Protein AF-A0A8J8C4L1-F1 (afdb_monomer_lite)

pLDDT: mean 90.94, std 10.23, range [51.0, 98.06]

Foldseek 3Di:
DDDDDPCRVCVPPDPVVSVVVVVCPVVFDWDWDDDPNDIDTDTDDDDDDDDDDDDDDDDD

Radius of gyration: 14.88 Å; chains: 1; bounding box: 30×25×35 Å

Secondary structure (DSSP, 8-state):
-PPPPHHHHTTTS-HHHHHHHHHHHHHSPPEEEEETTEEEEE------SSPPP-PPPS--

Sequence (60 aa):
MTRKSFNDIYENVPSDQKDRLQTFRSTHPYTTLDREDVTWEYISCGKGEEPLVLLPGGIR

Structure (mmCIF, N/CA/C/O backbone):
data_AF-A0A8J8C4L1-F1
#
_entry.id   AF-A0A8J8C4L1-F1
#
loop_
_atom_site.group_PDB
_atom_site.id
_atom_site.type_symbol
_atom_site.label_atom_id
_atom_site.label_alt_id
_atom_site.label_comp_id
_atom_site.label_asym_id
_atom_site.label_entity_id
_atom_site.label_seq_id
_atom_site.pdbx_PDB_ins_code
_atom_site.Cartn_x
_atom_site.Cartn_y
_atom_site.Cartn_z
_atom_site.occupancy
_atom_site.B_iso_or_equiv
_atom_site.auth_seq_id
_atom_site.auth_comp_id
_atom_site.auth_asym_id
_atom_site.auth_atom_id
_atom_site.pdbx_PDB_model_num
ATOM 1 N N . MET A 1 1 ? -19.183 -8.955 -16.124 1.00 57.25 1 MET A N 1
ATOM 2 C CA . MET A 1 1 ? -18.085 -8.060 -16.553 1.00 57.25 1 MET A CA 1
ATOM 3 C C . MET A 1 1 ? -16.766 -8.764 -16.290 1.00 57.25 1 MET A C 1
ATOM 5 O O . MET A 1 1 ? -16.573 -9.247 -15.183 1.00 57.25 1 MET A O 1
ATOM 9 N N . THR A 1 2 ? -15.894 -8.877 -17.288 1.00 74.50 2 THR A N 1
ATOM 10 C CA . THR A 1 2 ? -14.562 -9.479 -17.122 1.00 74.50 2 THR A CA 1
ATOM 11 C C . THR A 1 2 ? -13.656 -8.492 -16.388 1.00 74.50 2 THR A C 1
ATOM 13 O O . THR A 1 2 ? -13.555 -7.335 -16.796 1.00 74.50 2 THR A O 1
ATOM 16 N N . ARG A 1 3 ? -13.017 -8.917 -15.293 1.00 84.88 3 ARG A N 1
ATOM 17 C CA . ARG A 1 3 ? -12.052 -8.088 -14.557 1.00 84.88 3 ARG A CA 1
ATOM 18 C C . ARG A 1 3 ? -10.843 -7.825 -15.460 1.00 84.88 3 ARG A C 1
ATOM 20 O O . ARG A 1 3 ? -10.179 -8.774 -15.862 1.00 84.88 3 ARG A O 1
ATOM 27 N N . LYS A 1 4 ? -10.571 -6.555 -15.778 1.00 90.19 4 LYS A N 1
ATOM 28 C CA . LYS A 1 4 ? -9.364 -6.160 -16.522 1.00 90.19 4 LYS A CA 1
ATOM 29 C C . LYS A 1 4 ? -8.108 -6.522 -15.724 1.00 90.19 4 LYS A C 1
ATOM 31 O O . LYS A 1 4 ? -8.106 -6.402 -14.493 1.00 90.19 4 LYS A O 1
ATOM 36 N N . SER A 1 5 ? -7.054 -6.959 -16.411 1.00 93.31 5 SER A N 1
ATOM 37 C CA . SER A 1 5 ? -5.763 -7.224 -15.776 1.00 93.31 5 SER A CA 1
ATOM 38 C C . SER A 1 5 ? -5.054 -5.914 -15.411 1.00 93.31 5 SER A C 1
ATOM 40 O O . SER A 1 5 ? -5.406 -4.840 -15.898 1.00 93.31 5 SER A O 1
ATOM 42 N N . PHE A 1 6 ? -4.029 -5.987 -14.556 1.00 92.12 6 PHE A N 1
ATOM 43 C CA . PHE A 1 6 ? -3.196 -4.823 -14.233 1.00 92.12 6 PHE A CA 1
ATOM 44 C C . PHE A 1 6 ? -2.609 -4.183 -15.501 1.00 92.12 6 PHE A C 1
ATOM 46 O O . PHE A 1 6 ? -2.656 -2.966 -15.655 1.00 92.12 6 PHE A O 1
ATOM 53 N N . ASN A 1 7 ? -2.103 -5.002 -16.425 1.00 93.25 7 ASN A N 1
ATOM 54 C CA . ASN A 1 7 ? -1.493 -4.508 -17.655 1.00 93.25 7 ASN A CA 1
ATOM 55 C C . ASN A 1 7 ? -2.515 -3.831 -18.572 1.00 93.25 7 ASN A C 1
ATOM 57 O O . ASN A 1 7 ? -2.173 -2.817 -19.170 1.00 93.25 7 ASN A O 1
ATOM 61 N N . ASP A 1 8 ? -3.759 -4.321 -18.609 1.00 95.00 8 ASP A N 1
ATOM 62 C CA . ASP A 1 8 ? -4.832 -3.707 -19.404 1.00 95.00 8 ASP A CA 1
ATOM 63 C C . ASP A 1 8 ? -5.271 -2.359 -18.815 1.00 95.00 8 ASP A C 1
ATOM 65 O O . ASP A 1 8 ? -5.598 -1.427 -19.541 1.00 95.00 8 ASP A O 1
ATOM 69 N N . ILE A 1 9 ? -5.307 -2.245 -17.482 1.00 93.94 9 ILE A N 1
ATOM 70 C CA . ILE A 1 9 ? -5.698 -1.002 -16.795 1.00 93.94 9 ILE A CA 1
ATOM 71 C C . ILE A 1 9 ? -4.632 0.079 -16.990 1.00 93.94 9 ILE A C 1
ATOM 73 O O . ILE A 1 9 ? -4.962 1.250 -17.166 1.00 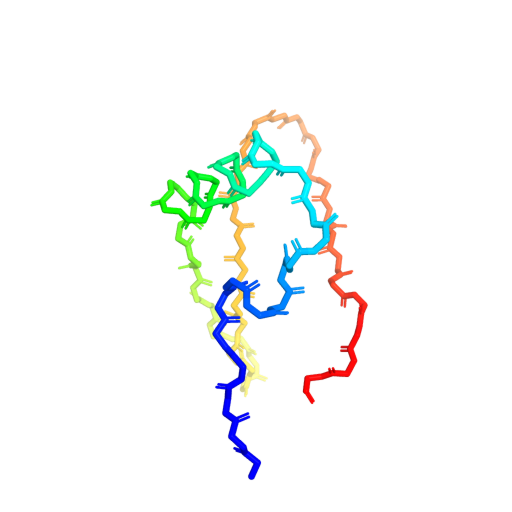93.94 9 ILE A O 1
ATOM 77 N N . TYR A 1 10 ? -3.358 -0.309 -16.954 1.00 94.38 10 TYR A N 1
ATOM 78 C CA . TYR A 1 10 ? -2.225 0.610 -17.010 1.00 94.38 10 TYR A CA 1
ATOM 79 C C . TYR A 1 10 ? -1.482 0.543 -18.347 1.00 94.38 10 TYR A C 1
ATOM 81 O O . TYR A 1 10 ? -0.284 0.807 -18.379 1.00 94.38 10 TYR A O 1
ATOM 89 N N . GLU A 1 11 ? -2.142 0.178 -19.449 1.00 96.38 11 GLU A N 1
ATOM 90 C CA . GLU A 1 11 ? -1.485 -0.076 -20.742 1.00 96.38 11 GLU A CA 1
ATOM 91 C C . GLU A 1 11 ? -0.600 1.108 -21.188 1.00 96.38 11 GLU A C 1
ATOM 93 O O . GLU A 1 11 ? 0.571 0.908 -21.509 1.00 96.38 11 GLU A O 1
ATOM 98 N N . ASN A 1 12 ? -1.111 2.337 -21.036 1.00 97.19 12 ASN A N 1
ATOM 99 C CA . ASN A 1 12 ? -0.492 3.588 -21.490 1.00 97.19 12 ASN A CA 1
ATOM 100 C C . ASN A 1 12 ? 0.427 4.257 -20.450 1.00 97.19 12 ASN A C 1
ATOM 102 O O . ASN A 1 12 ? 0.917 5.362 -20.676 1.00 97.19 12 ASN A O 1
ATOM 106 N N . VAL A 1 13 ? 0.641 3.632 -19.291 1.00 96.25 13 VAL A N 1
ATOM 107 C CA . VAL A 1 13 ? 1.523 4.174 -18.245 1.00 96.25 13 VAL A CA 1
ATOM 108 C C . VAL A 1 13 ? 2.979 3.784 -18.547 1.00 96.25 13 VAL A C 1
ATOM 110 O O . VAL A 1 13 ? 3.217 2.640 -18.935 1.00 96.25 13 VAL A O 1
ATOM 113 N N . PRO A 1 14 ? 3.973 4.674 -18.368 1.00 98.06 14 PRO A N 1
ATOM 114 C CA . PRO A 1 14 ? 5.389 4.316 -18.483 1.00 98.06 14 PRO A CA 1
ATOM 115 C C . PRO A 1 14 ? 5.790 3.144 -17.570 1.00 98.06 14 PRO A C 1
ATOM 117 O O . PRO A 1 14 ? 5.261 2.994 -16.466 1.00 98.06 14 PRO A O 1
ATOM 120 N N . SER A 1 15 ? 6.717 2.293 -18.021 1.00 95.75 15 SER A N 1
ATOM 121 C CA . SER A 1 15 ? 7.088 1.060 -17.304 1.00 95.75 15 SER A CA 1
ATOM 122 C C . SER A 1 15 ? 7.661 1.328 -15.912 1.00 95.75 15 SER A C 1
ATOM 124 O O . SER A 1 15 ? 7.256 0.676 -14.956 1.00 95.75 15 SER A O 1
ATOM 126 N N . ASP A 1 16 ? 8.503 2.350 -15.768 1.00 97.62 16 ASP A N 1
ATOM 127 C CA . ASP A 1 16 ? 9.089 2.761 -14.488 1.00 97.62 16 ASP A CA 1
ATOM 128 C C . ASP A 1 16 ? 8.018 3.141 -13.450 1.00 97.62 16 ASP A C 1
ATOM 130 O O . ASP A 1 16 ? 8.145 2.846 -12.260 1.00 97.62 16 ASP A O 1
ATOM 134 N N . GLN A 1 17 ? 6.916 3.750 -13.891 1.00 97.31 17 GLN A N 1
ATOM 135 C CA . GLN A 1 17 ? 5.794 4.087 -13.016 1.00 97.31 17 GLN A CA 1
ATOM 136 C C . GLN A 1 17 ? 4.964 2.854 -12.641 1.00 97.31 17 GLN A C 1
ATOM 138 O O . GLN A 1 17 ? 4.520 2.754 -11.493 1.00 97.31 17 GLN A O 1
ATOM 143 N N . LYS A 1 18 ? 4.784 1.892 -13.562 1.00 97.19 18 LYS A N 1
ATOM 144 C CA . LYS A 1 18 ? 4.143 0.600 -13.248 1.00 97.19 18 LYS A CA 1
ATOM 145 C C . LYS A 1 18 ? 4.943 -0.151 -12.187 1.00 97.19 18 LYS A C 1
ATOM 147 O O . LYS A 1 18 ? 4.352 -0.599 -11.205 1.00 97.19 18 LYS A O 1
ATOM 152 N N . ASP A 1 19 ? 6.263 -0.211 -12.342 1.00 97.00 19 ASP A N 1
ATOM 153 C CA . ASP A 1 19 ? 7.167 -0.896 -11.414 1.00 97.00 19 ASP A CA 1
ATOM 154 C C . ASP A 1 19 ? 7.126 -0.253 -10.022 1.00 97.00 19 ASP A C 1
ATOM 156 O O . ASP A 1 19 ? 7.005 -0.944 -9.003 1.00 97.00 19 ASP A O 1
ATOM 160 N N . ARG A 1 20 ? 7.128 1.087 -9.962 1.00 96.88 20 ARG A N 1
ATOM 161 C CA . ARG A 1 20 ? 6.961 1.838 -8.706 1.00 96.88 20 ARG A CA 1
ATOM 162 C C . ARG A 1 20 ? 5.615 1.557 -8.043 1.00 96.88 20 ARG A C 1
ATOM 164 O O . ARG A 1 20 ? 5.577 1.345 -6.834 1.00 96.88 20 ARG A O 1
ATOM 171 N N . LEU A 1 21 ? 4.522 1.525 -8.807 1.00 94.69 21 LEU A N 1
ATOM 172 C CA . LEU A 1 21 ? 3.189 1.232 -8.274 1.00 94.69 21 LEU A CA 1
ATOM 173 C C . LEU A 1 21 ? 3.080 -0.207 -7.752 1.00 94.69 21 LEU A C 1
ATOM 175 O O . LEU A 1 21 ? 2.503 -0.432 -6.687 1.00 94.69 21 LEU A O 1
ATOM 179 N N . GLN A 1 22 ? 3.630 -1.179 -8.481 1.00 94.56 22 GLN A N 1
ATOM 180 C CA . GLN A 1 22 ? 3.662 -2.577 -8.043 1.00 94.56 22 GLN A CA 1
ATOM 181 C C . GLN A 1 22 ? 4.474 -2.733 -6.757 1.00 94.56 22 GLN A C 1
ATOM 183 O O . GLN A 1 22 ? 3.989 -3.335 -5.800 1.00 94.56 22 GLN A O 1
ATOM 188 N N . THR A 1 23 ? 5.658 -2.122 -6.710 1.00 96.19 23 THR A N 1
ATOM 189 C CA . THR A 1 23 ? 6.522 -2.113 -5.522 1.00 96.19 23 THR A CA 1
ATOM 190 C C . THR A 1 23 ? 5.831 -1.446 -4.336 1.00 96.19 23 THR A C 1
ATOM 192 O O . THR A 1 23 ? 5.862 -1.969 -3.225 1.00 96.19 23 THR A O 1
ATOM 195 N N . PHE A 1 24 ? 5.156 -0.314 -4.551 1.00 94.25 24 PHE A N 1
ATOM 196 C CA . PHE A 1 24 ? 4.392 0.352 -3.498 1.00 94.25 24 PHE A CA 1
ATOM 197 C C . PHE A 1 24 ? 3.306 -0.572 -2.932 1.00 94.25 24 PHE A C 1
ATOM 199 O O . PHE A 1 24 ? 3.247 -0.765 -1.722 1.00 94.25 24 PHE A O 1
ATOM 206 N N . ARG A 1 25 ? 2.499 -1.205 -3.793 1.00 91.75 25 ARG A N 1
ATOM 207 C CA . ARG A 1 25 ? 1.416 -2.109 -3.368 1.00 91.75 25 ARG A CA 1
ATOM 208 C C . ARG A 1 25 ? 1.909 -3.380 -2.673 1.00 91.75 25 ARG A C 1
ATOM 210 O O . ARG A 1 25 ? 1.204 -3.882 -1.807 1.00 91.75 25 ARG A O 1
ATOM 217 N N . SER A 1 26 ? 3.081 -3.910 -3.033 1.00 94.12 26 SER A N 1
ATOM 218 C CA . SER A 1 26 ? 3.641 -5.101 -2.374 1.00 94.12 26 SER A CA 1
ATOM 219 C C . SER A 1 26 ? 4.257 -4.793 -1.009 1.00 94.12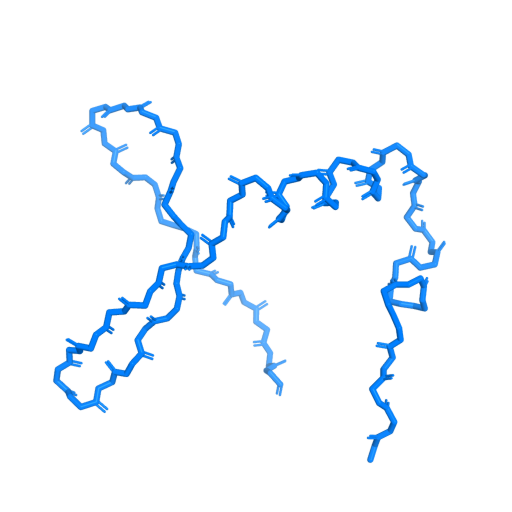 26 SER A C 1
ATOM 221 O O . SER A 1 26 ? 4.263 -5.652 -0.132 1.00 94.12 26 SER A O 1
ATOM 223 N N . THR A 1 27 ? 4.755 -3.570 -0.819 1.00 95.50 27 THR A N 1
ATOM 224 C CA . THR A 1 27 ? 5.402 -3.127 0.428 1.00 95.50 27 THR A CA 1
ATOM 225 C C . THR A 1 27 ? 4.447 -2.442 1.405 1.00 95.50 27 THR A C 1
ATOM 227 O O . THR A 1 27 ? 4.774 -2.320 2.582 1.00 95.50 27 THR A O 1
ATOM 230 N N . HIS A 1 28 ? 3.260 -2.039 0.945 1.00 94.69 28 HIS A N 1
ATOM 231 C CA . HIS A 1 28 ? 2.237 -1.372 1.748 1.00 94.69 28 HIS A CA 1
ATOM 232 C C . HIS A 1 28 ? 0.905 -2.134 1.660 1.00 94.69 28 HIS A C 1
ATOM 234 O O . HIS A 1 28 ? -0.012 -1.694 0.959 1.00 94.69 28 HIS A O 1
ATOM 240 N N . PRO A 1 29 ? 0.795 -3.304 2.319 1.00 92.81 29 PRO A N 1
ATOM 241 C CA . PRO A 1 29 ? -0.451 -4.058 2.349 1.00 92.81 29 PRO A CA 1
ATOM 242 C C . PRO A 1 29 ? -1.564 -3.251 3.028 1.00 92.81 29 PRO A C 1
ATOM 244 O O . PRO A 1 29 ? -1.306 -2.411 3.893 1.00 92.81 29 PRO A O 1
ATOM 247 N N . TYR A 1 30 ? -2.809 -3.522 2.638 1.00 93.62 30 TYR A N 1
ATOM 248 C CA . TYR A 1 30 ? -3.968 -2.930 3.295 1.00 93.62 30 TYR A CA 1
ATOM 249 C C . TYR A 1 30 ? -4.065 -3.386 4.751 1.00 93.62 30 TYR A C 1
ATOM 251 O O . TYR A 1 30 ? -3.894 -4.563 5.070 1.00 93.62 30 TYR A O 1
ATOM 259 N N . THR A 1 31 ? -4.413 -2.438 5.608 1.00 94.25 31 THR A N 1
ATOM 260 C CA . THR A 1 31 ? -4.904 -2.660 6.961 1.00 94.25 31 THR A CA 1
ATOM 261 C C . THR A 1 31 ? -6.425 -2.642 6.938 1.00 94.25 31 THR A C 1
ATOM 263 O O . THR A 1 31 ? -7.037 -1.841 6.225 1.00 94.25 31 THR A O 1
ATOM 266 N N . THR A 1 32 ? -7.026 -3.504 7.752 1.00 95.88 32 THR A N 1
ATOM 267 C CA . THR A 1 32 ? -8.473 -3.579 7.942 1.00 95.88 32 THR A CA 1
ATOM 268 C C . THR A 1 32 ? -8.841 -3.091 9.339 1.00 95.88 32 THR A C 1
ATOM 270 O O . THR A 1 32 ? -8.159 -3.428 10.308 1.00 95.88 32 THR A O 1
ATOM 273 N N . LEU A 1 33 ? -9.903 -2.294 9.448 1.00 95.12 33 LEU A 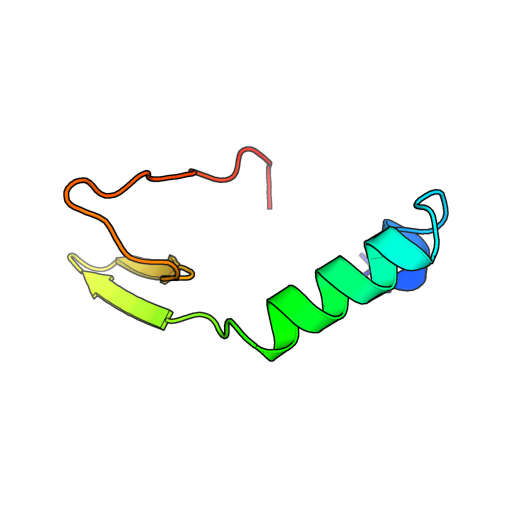N 1
ATOM 274 C CA . LEU A 1 33 ? -10.434 -1.800 10.719 1.00 95.12 33 LEU A CA 1
ATOM 275 C C . LEU A 1 33 ? -11.960 -1.871 10.718 1.00 95.12 33 LEU A C 1
ATOM 277 O O . LEU A 1 33 ? -12.603 -1.211 9.908 1.00 95.12 33 LEU A O 1
ATOM 281 N N . ASP A 1 34 ? -12.531 -2.608 11.667 1.00 96.31 34 ASP A N 1
ATOM 282 C CA . ASP A 1 34 ? -13.977 -2.652 11.880 1.00 96.31 34 ASP A CA 1
ATOM 283 C C . ASP A 1 34 ? -14.404 -1.561 12.867 1.00 96.31 34 ASP A C 1
ATOM 285 O O . ASP A 1 34 ? -13.912 -1.487 14.001 1.00 96.31 34 ASP A O 1
ATOM 289 N N . ARG A 1 35 ? -15.324 -0.691 12.441 1.00 95.19 35 ARG A N 1
ATOM 290 C CA . ARG A 1 35 ? -15.866 0.381 13.279 1.00 95.19 35 ARG A CA 1
ATOM 291 C C . ARG A 1 35 ? -17.310 0.686 12.905 1.00 95.19 35 ARG A C 1
ATOM 293 O O . ARG A 1 35 ? -17.575 0.995 11.752 1.00 95.19 35 ARG A O 1
ATOM 300 N N . GLU A 1 36 ? -18.204 0.651 13.896 1.00 91.69 36 GLU A N 1
ATOM 301 C CA . GLU A 1 36 ? -19.620 1.038 13.744 1.00 91.69 36 GLU A CA 1
ATOM 302 C C . GLU A 1 36 ? -20.277 0.360 12.529 1.00 91.69 36 GLU A C 1
ATOM 304 O O . GLU A 1 36 ? -20.815 1.013 11.643 1.00 91.69 36 GLU A O 1
ATOM 309 N N . ASP A 1 37 ? -20.154 -0.971 12.477 1.00 94.56 37 ASP A N 1
ATOM 310 C CA . ASP A 1 37 ? -20.675 -1.843 11.414 1.00 94.56 37 ASP A CA 1
ATOM 311 C C . ASP A 1 37 ? -20.091 -1.600 10.007 1.00 94.56 37 ASP A C 1
ATOM 313 O O . ASP A 1 37 ? -20.583 -2.145 9.017 1.00 94.56 37 ASP A O 1
ATOM 317 N N . VAL A 1 38 ? -18.997 -0.835 9.905 1.00 94.69 38 VAL A N 1
ATOM 318 C CA . VAL A 1 38 ? -18.255 -0.604 8.661 1.00 94.69 38 VAL A CA 1
ATOM 319 C C . VAL A 1 38 ? -16.846 -1.183 8.762 1.00 94.69 38 VAL A C 1
ATOM 321 O O . VAL A 1 38 ? -16.068 -0.825 9.648 1.00 94.69 38 VAL A O 1
ATOM 324 N N . THR A 1 39 ? -16.492 -2.035 7.801 1.00 94.62 39 THR A N 1
ATOM 325 C CA . THR A 1 39 ? -15.118 -2.500 7.595 1.00 94.62 39 THR A CA 1
ATOM 326 C C . THR A 1 39 ? -14.377 -1.527 6.683 1.00 94.62 39 THR A C 1
ATOM 328 O O . THR A 1 39 ? -14.716 -1.359 5.509 1.00 94.62 39 THR A O 1
ATOM 331 N N . TRP A 1 40 ? -13.342 -0.893 7.221 1.00 92.50 40 TRP A N 1
ATOM 332 C CA . TRP A 1 40 ? -12.469 0.029 6.506 1.00 92.50 40 TRP A CA 1
ATOM 333 C C . TRP A 1 40 ? -11.230 -0.694 5.992 1.00 92.50 40 TRP A C 1
ATOM 335 O O . TRP A 1 40 ? -10.579 -1.412 6.745 1.00 92.50 40 TRP A O 1
ATOM 345 N N . GLU A 1 41 ? -10.861 -0.447 4.736 1.00 94.00 41 GLU A N 1
ATOM 346 C CA . GLU A 1 41 ? -9.583 -0.864 4.154 1.00 94.00 41 GLU A CA 1
ATOM 347 C C . GLU A 1 41 ? -8.743 0.381 3.857 1.00 94.00 41 GLU A C 1
ATOM 349 O O . GLU A 1 41 ? -9.172 1.265 3.113 1.00 94.00 41 GLU A O 1
ATOM 354 N N . TYR A 1 42 ? -7.541 0.465 4.425 1.00 93.31 42 TYR A N 1
ATOM 355 C CA . TYR A 1 42 ? -6.655 1.615 4.233 1.00 93.31 42 TYR A CA 1
ATOM 356 C C . TYR A 1 42 ? -5.183 1.208 4.220 1.00 93.31 42 TYR A C 1
ATOM 358 O O . TYR A 1 42 ? -4.813 0.149 4.710 1.00 93.31 42 TYR A O 1
ATOM 366 N N . ILE A 1 43 ? -4.329 2.059 3.659 1.00 94.56 43 ILE A N 1
ATOM 367 C CA . ILE A 1 43 ? -2.873 1.925 3.758 1.00 94.56 43 ILE A CA 1
ATOM 368 C C . ILE A 1 43 ? -2.379 2.983 4.742 1.00 94.56 43 ILE A C 1
ATOM 370 O O . ILE A 1 43 ? -2.740 4.153 4.621 1.00 94.56 43 I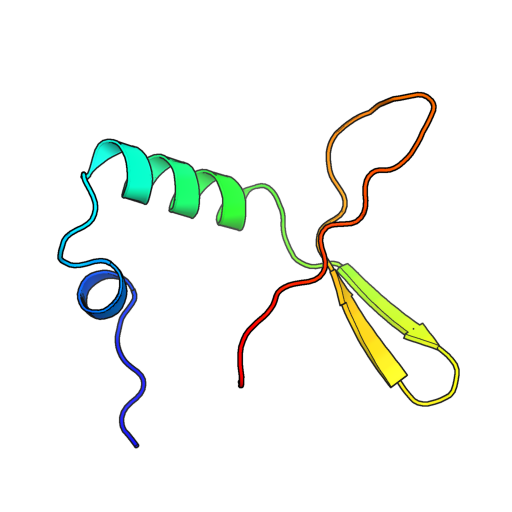LE A O 1
ATOM 374 N N . SER A 1 44 ? -1.544 2.583 5.701 1.00 93.31 44 SER A N 1
ATOM 375 C CA . SER A 1 44 ? -0.847 3.503 6.604 1.00 93.31 44 SER A CA 1
ATOM 376 C C . SER A 1 44 ? 0.650 3.441 6.333 1.00 93.31 44 SER A C 1
ATOM 378 O O . SER A 1 44 ? 1.254 2.371 6.391 1.00 93.31 44 SER A O 1
ATOM 380 N N . CYS A 1 45 ? 1.248 4.578 5.987 1.00 92.69 45 CYS A N 1
ATOM 381 C CA . CYS A 1 45 ? 2.658 4.661 5.630 1.00 92.69 45 CYS A CA 1
ATOM 382 C C . CYS A 1 45 ? 3.233 6.051 5.912 1.00 92.69 45 CYS A C 1
ATOM 384 O O . CYS A 1 45 ? 2.493 7.026 6.035 1.00 92.69 45 CYS A O 1
ATOM 386 N N . GLY A 1 46 ? 4.564 6.147 5.948 1.00 91.62 46 GLY A N 1
ATOM 387 C CA . GLY A 1 46 ? 5.269 7.393 6.259 1.00 91.62 46 GLY A CA 1
ATOM 388 C C . GLY A 1 46 ? 5.358 7.683 7.761 1.00 91.62 46 GLY A C 1
ATOM 389 O O . GLY A 1 46 ? 4.905 6.898 8.593 1.00 91.62 46 GLY A O 1
ATOM 390 N N . LYS A 1 47 ? 6.019 8.793 8.108 1.00 93.75 47 LYS A N 1
ATOM 391 C CA . LYS A 1 47 ? 6.191 9.297 9.481 1.00 93.75 47 LYS A CA 1
ATOM 392 C C . LYS A 1 47 ? 6.197 10.828 9.456 1.00 93.75 47 LYS A 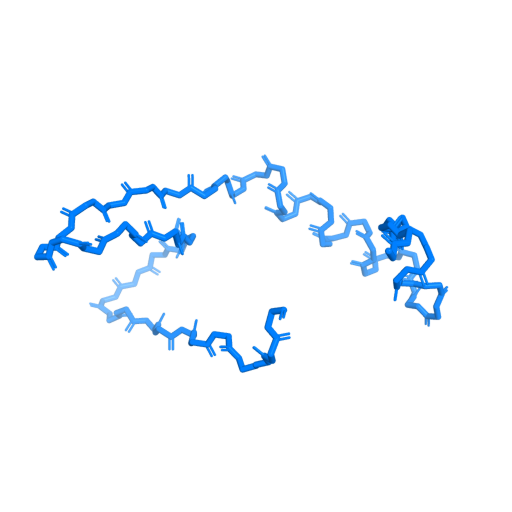C 1
ATOM 394 O O . LYS A 1 47 ? 6.752 11.405 8.524 1.00 93.75 47 LYS A O 1
ATOM 399 N N . GLY A 1 48 ? 5.621 11.461 10.473 1.00 94.12 48 GLY A N 1
ATOM 400 C CA . GLY A 1 48 ? 5.521 12.916 10.608 1.00 94.12 48 GLY A CA 1
ATOM 401 C C . GLY A 1 48 ? 4.695 13.301 11.836 1.00 94.12 48 GLY A C 1
ATOM 402 O O . GLY A 1 48 ? 4.177 12.417 12.518 1.00 94.12 48 GLY A O 1
ATOM 403 N N . GLU A 1 49 ? 4.592 14.599 12.120 1.00 95.94 49 GLU A N 1
ATOM 404 C CA . GLU A 1 49 ? 3.804 15.114 13.253 1.00 95.94 49 GLU A CA 1
ATOM 405 C C . GLU A 1 49 ? 2.298 15.107 12.960 1.00 95.94 49 GLU A C 1
ATOM 407 O O . GLU A 1 49 ? 1.499 14.800 13.842 1.00 95.94 49 GLU A O 1
ATOM 412 N N . GLU A 1 50 ? 1.913 15.367 11.708 1.00 96.69 50 GLU A N 1
ATOM 413 C CA . GLU A 1 50 ? 0.517 15.420 11.276 1.00 96.69 50 GLU A CA 1
ATOM 414 C C . GLU A 1 50 ? 0.223 14.365 10.196 1.00 96.69 50 GLU A C 1
ATOM 416 O O . GLU A 1 50 ? 0.985 14.235 9.229 1.00 96.69 50 GLU A O 1
ATOM 421 N N . PRO A 1 51 ? -0.878 13.601 10.317 1.00 94.38 51 PRO A N 1
ATOM 422 C CA . PRO A 1 51 ? -1.289 12.662 9.283 1.00 94.38 51 PRO A CA 1
ATOM 423 C C . PRO A 1 51 ? -1.981 13.381 8.115 1.00 94.38 51 PRO A C 1
ATOM 425 O O . PRO A 1 51 ? -2.911 14.160 8.311 1.00 94.38 51 PRO A O 1
ATOM 428 N N . LEU A 1 52 ? -1.594 13.043 6.881 1.00 94.25 52 LEU A N 1
ATOM 429 C CA . LEU A 1 52 ? -2.332 13.416 5.670 1.00 94.25 52 LEU A CA 1
ATOM 430 C C . LEU A 1 52 ? -3.230 12.257 5.229 1.00 94.25 52 LEU A C 1
ATOM 432 O O . LEU A 1 52 ? -2.750 11.148 4.993 1.00 94.25 52 LEU A O 1
ATOM 436 N N . VAL A 1 53 ? -4.525 12.526 5.061 1.00 93.25 53 VAL A N 1
ATOM 437 C CA . VAL A 1 53 ? -5.499 11.535 4.587 1.00 93.25 53 VAL A CA 1
ATOM 438 C C . VAL A 1 53 ? -5.829 11.792 3.121 1.00 93.25 53 VAL A C 1
ATOM 440 O O . VAL A 1 53 ? -6.304 12.866 2.758 1.00 93.25 53 VAL A O 1
ATOM 443 N N . LEU A 1 54 ? -5.612 10.779 2.282 1.00 91.25 54 LEU A N 1
ATOM 444 C CA . LEU A 1 54 ? -6.023 10.778 0.881 1.00 91.25 54 LEU A CA 1
ATOM 445 C C . LEU A 1 54 ? -7.232 9.859 0.720 1.00 91.25 54 LEU A C 1
ATOM 447 O O . LEU A 1 54 ? -7.104 8.636 0.775 1.00 91.25 54 LEU A O 1
ATOM 451 N N . LEU A 1 55 ? -8.408 10.449 0.521 1.00 89.56 55 LEU A N 1
ATOM 452 C CA . LEU A 1 55 ? -9.622 9.695 0.228 1.00 89.56 55 LEU A CA 1
ATOM 453 C C . LEU A 1 55 ? -9.672 9.408 -1.278 1.00 89.56 55 LEU A C 1
ATOM 455 O O . LEU A 1 55 ? -9.653 10.353 -2.071 1.00 89.56 55 LEU A O 1
ATOM 459 N N . PRO A 1 56 ? -9.710 8.134 -1.705 1.00 83.06 56 PRO A N 1
ATOM 460 C CA . PRO A 1 56 ? -9.818 7.823 -3.120 1.00 83.06 56 PRO A CA 1
ATOM 461 C C . PRO A 1 56 ? -11.158 8.334 -3.661 1.00 83.06 56 PRO A C 1
ATOM 463 O O . PRO A 1 56 ? -12.215 8.065 -3.095 1.00 83.06 56 PRO A O 1
ATOM 466 N N . GLY A 1 57 ? -11.110 9.065 -4.774 1.00 75.75 57 GLY A N 1
ATOM 467 C CA . GLY A 1 57 ? -12.290 9.455 -5.540 1.00 75.75 57 GLY A CA 1
ATOM 468 C C . GLY A 1 57 ? -12.472 8.530 -6.741 1.00 75.75 57 GLY A C 1
ATOM 469 O O . GLY A 1 57 ? -11.570 8.413 -7.568 1.00 75.75 57 GLY A O 1
ATOM 470 N N . GLY A 1 58 ? -13.627 7.872 -6.839 1.00 66.25 58 GLY A N 1
ATOM 471 C CA . GLY A 1 58 ? -13.989 7.011 -7.967 1.00 6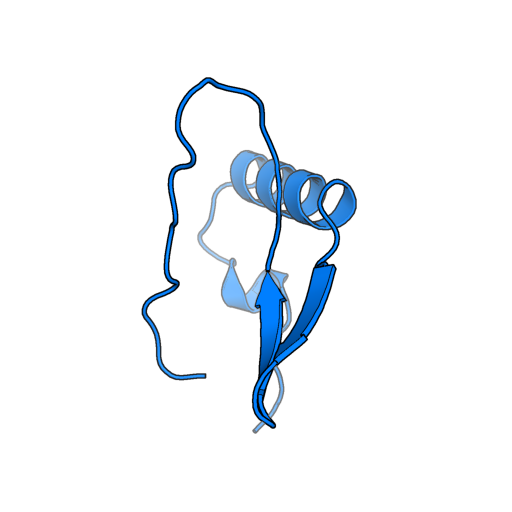6.25 58 GLY A CA 1
ATOM 472 C C . GLY A 1 58 ? -15.072 6.003 -7.588 1.00 66.25 58 GLY A C 1
ATOM 473 O O . GLY A 1 58 ? -15.081 5.491 -6.472 1.00 66.25 58 GLY A O 1
ATOM 474 N N . ILE A 1 59 ? -16.001 5.733 -8.507 1.00 51.00 59 ILE A N 1
ATOM 475 C CA . ILE A 1 59 ? -16.990 4.660 -8.341 1.00 51.00 59 ILE A CA 1
ATOM 476 C C . ILE A 1 59 ? -16.254 3.315 -8.431 1.00 51.00 59 ILE A C 1
ATOM 478 O O . ILE A 1 59 ? -15.471 3.106 -9.360 1.00 51.00 59 ILE A O 1
ATOM 482 N N . ARG A 1 60 ? -16.484 2.452 -7.436 1.00 52.06 60 ARG A N 1
ATOM 483 C CA . ARG A 1 60 ? -16.040 1.050 -7.409 1.00 52.06 60 ARG A CA 1
ATOM 484 C C . ARG A 1 60 ? -16.766 0.231 -8.476 1.00 52.06 60 ARG A C 1
ATOM 486 O O . ARG A 1 60 ? -17.988 0.442 -8.635 1.00 52.06 60 ARG A O 1
#